Protein AF-A0A5J4P609-F1 (afdb_monomer_lite)

Organism: NCBI:txid433724

pLDDT: mean 72.62, std 14.88, range [36.22, 86.31]

Radius of gyration: 13.86 Å; chains: 1; bounding box: 46×34×29 Å

Sequence (79 aa):
MAQVKSKTKQPTKKVIDILFQKFSYNNFSYEDIKNTVFMSYDDLKNQLFSLLESKTLNMIFNKEIGKIVYNIRHENKKN

Structure (mmCIF, N/CA/C/O backbone):
data_AF-A0A5J4P609-F1
#
_entry.id   AF-A0A5J4P609-F1
#
loop_
_atom_site.group_PDB
_atom_site.id
_atom_site.type_symbol
_atom_site.label_atom_id
_atom_site.label_alt_id
_atom_site.label_comp_id
_atom_site.label_asym_id
_atom_site.label_entity_id
_atom_site.label_seq_id
_atom_site.pdbx_PDB_ins_code
_atom_site.Cartn_x
_atom_site.Cartn_y
_atom_site.Cartn_z
_atom_site.occupancy
_atom_site.B_iso_or_equiv
_atom_site.auth_seq_id
_atom_site.auth_comp_id
_atom_site.auth_asym_id
_atom_site.auth_atom_id
_atom_site.pdbx_PDB_model_num
ATOM 1 N N . MET A 1 1 ? 23.846 17.668 17.016 1.00 37.44 1 MET A N 1
ATOM 2 C CA . MET A 1 1 ? 23.227 16.542 16.283 1.00 37.44 1 MET A CA 1
ATOM 3 C C . MET A 1 1 ? 21.821 16.968 15.899 1.00 37.44 1 MET A C 1
ATOM 5 O O . MET A 1 1 ? 20.988 17.130 16.781 1.00 37.44 1 MET A O 1
ATOM 9 N N . ALA A 1 2 ? 21.581 17.284 14.625 1.00 40.94 2 ALA A N 1
ATOM 10 C CA . ALA A 1 2 ? 20.255 17.690 14.174 1.00 40.94 2 ALA A CA 1
ATOM 11 C C . ALA A 1 2 ? 19.310 16.485 14.280 1.00 40.94 2 ALA A C 1
ATOM 13 O O . ALA A 1 2 ? 19.524 15.478 13.609 1.00 40.94 2 ALA A O 1
ATOM 14 N N . GLN A 1 3 ? 18.286 16.571 15.135 1.00 39.53 3 GLN A N 1
ATOM 15 C CA . GLN A 1 3 ? 17.151 15.655 15.067 1.00 39.53 3 GLN A CA 1
ATOM 16 C C . GLN A 1 3 ? 16.491 15.875 13.708 1.00 39.53 3 GLN A C 1
ATOM 18 O O . GLN A 1 3 ? 15.740 16.834 13.516 1.00 39.53 3 GLN A O 1
ATOM 23 N N . VAL A 1 4 ? 16.783 14.993 12.755 1.00 44.41 4 VAL A N 1
ATOM 24 C CA . VAL A 1 4 ? 15.948 14.821 11.574 1.00 44.41 4 VAL A CA 1
ATOM 25 C C . VAL A 1 4 ? 14.622 14.315 12.122 1.00 44.41 4 VAL A C 1
ATOM 27 O O . VAL A 1 4 ? 14.450 13.128 12.379 1.00 44.41 4 VAL A O 1
ATOM 30 N N . LYS A 1 5 ? 13.707 15.244 12.419 1.00 41.94 5 LYS A N 1
ATOM 31 C CA . LYS A 1 5 ? 12.306 14.917 12.649 1.00 41.94 5 LYS A CA 1
ATOM 32 C C . LYS A 1 5 ? 11.851 14.265 11.357 1.00 41.94 5 LYS A C 1
ATOM 34 O O . LYS A 1 5 ? 11.522 14.969 10.402 1.00 41.94 5 LYS A O 1
ATOM 39 N N . SER A 1 6 ? 11.879 12.938 11.322 1.00 45.44 6 SER A N 1
ATOM 40 C CA . SER A 1 6 ? 11.144 12.137 10.362 1.00 45.44 6 SER A CA 1
ATOM 41 C C . SER A 1 6 ? 9.691 12.547 10.535 1.00 45.44 6 SER A C 1
ATOM 43 O O . SER A 1 6 ? 8.974 12.021 11.379 1.00 45.44 6 SER A O 1
ATOM 45 N N . LYS A 1 7 ? 9.276 13.596 9.818 1.00 46.69 7 LYS A N 1
ATOM 46 C CA . LYS A 1 7 ? 7.874 13.908 9.613 1.00 46.69 7 LYS A CA 1
ATOM 47 C C . LYS A 1 7 ? 7.373 12.722 8.812 1.00 46.69 7 LYS A C 1
ATOM 49 O O . LYS A 1 7 ? 7.439 12.746 7.587 1.00 46.69 7 LYS A O 1
ATOM 54 N N . THR A 1 8 ? 6.935 11.672 9.497 1.00 48.34 8 THR A N 1
ATOM 55 C CA . THR A 1 8 ? 5.980 10.718 8.957 1.00 48.34 8 THR A CA 1
ATOM 56 C C . THR A 1 8 ? 4.800 11.576 8.533 1.00 48.34 8 THR A C 1
ATOM 58 O O . THR A 1 8 ? 3.969 11.988 9.343 1.00 48.34 8 THR A O 1
ATOM 61 N N . LYS A 1 9 ? 4.830 12.018 7.270 1.00 56.19 9 LYS A N 1
ATOM 62 C CA . LYS A 1 9 ? 3.744 12.766 6.661 1.00 56.19 9 LYS A CA 1
ATOM 63 C C . LYS A 1 9 ? 2.582 11.799 6.702 1.00 56.19 9 LYS A C 1
ATOM 65 O O . LYS A 1 9 ? 2.587 10.815 5.965 1.00 56.19 9 LYS A O 1
ATOM 70 N N . GLN A 1 10 ? 1.651 12.050 7.617 1.00 58.25 10 GLN A N 1
ATOM 71 C CA . GLN A 1 10 ? 0.422 11.282 7.702 1.00 58.25 10 GLN A CA 1
ATOM 72 C C . GLN A 1 10 ? -0.156 11.125 6.291 1.00 58.25 10 GLN A C 1
ATOM 74 O O . GLN A 1 10 ? -0.041 12.063 5.486 1.00 58.25 10 GLN A O 1
ATOM 79 N N . PRO A 1 11 ? -0.745 9.961 5.976 1.00 61.09 11 PRO A N 1
ATOM 80 C CA . PRO A 1 11 ? -1.365 9.737 4.690 1.00 61.09 11 PRO A CA 1
ATOM 81 C C . PRO A 1 11 ? -2.351 10.872 4.454 1.00 61.09 11 PRO A C 1
ATOM 83 O O . PRO A 1 11 ? -3.264 11.116 5.244 1.00 61.09 11 PRO A O 1
ATOM 86 N N . THR A 1 12 ? -2.082 11.658 3.417 1.00 66.25 12 THR A N 1
ATOM 87 C CA . THR A 1 12 ? -2.873 12.827 3.082 1.00 66.25 12 THR A CA 1
ATOM 88 C C . THR A 1 12 ? -4.265 12.296 2.828 1.00 66.25 12 THR A C 1
ATOM 90 O O . THR A 1 12 ? -4.434 11.401 2.003 1.00 66.25 12 THR A O 1
ATOM 93 N N . LYS A 1 13 ? -5.271 12.839 3.514 1.00 68.88 13 LYS A N 1
ATOM 94 C CA . LYS A 1 13 ? -6.664 12.385 3.389 1.00 68.88 13 LYS A CA 1
ATOM 95 C C . LYS A 1 13 ? -7.102 12.248 1.920 1.00 68.88 13 LYS A C 1
ATOM 97 O O . LYS A 1 13 ? -7.819 11.322 1.581 1.00 68.88 13 LYS A O 1
ATOM 102 N N . LYS A 1 14 ? -6.557 13.104 1.042 1.00 72.06 14 LYS A N 1
ATOM 103 C CA . LYS A 1 14 ? -6.693 13.049 -0.423 1.00 72.06 14 LYS A CA 1
ATOM 104 C C . LYS A 1 14 ? -6.199 11.748 -1.067 1.00 72.06 14 LYS A C 1
ATOM 106 O O . LYS A 1 14 ? -6.884 11.235 -1.934 1.00 72.06 14 LYS A O 1
ATOM 111 N N . VAL A 1 15 ? -5.036 11.218 -0.683 1.00 75.38 15 VAL A N 1
ATOM 112 C CA . VAL A 1 15 ? -4.498 9.962 -1.243 1.00 75.38 15 VAL A CA 1
ATOM 113 C C . VAL A 1 15 ? -5.392 8.795 -0.847 1.00 75.38 15 VAL A C 1
ATOM 115 O O . VAL A 1 15 ? -5.726 7.974 -1.691 1.00 75.38 15 VAL A O 1
ATOM 118 N N . ILE A 1 16 ? -5.838 8.766 0.410 1.00 76.19 16 ILE A N 1
ATOM 119 C CA . ILE A 1 16 ? -6.786 7.758 0.895 1.00 76.19 16 ILE A CA 1
ATOM 120 C C . ILE A 1 16 ? -8.083 7.836 0.095 1.00 76.19 16 ILE A C 1
ATOM 122 O O . ILE A 1 16 ? -8.528 6.820 -0.417 1.00 76.19 16 ILE A O 1
ATOM 126 N N . ASP A 1 17 ? -8.646 9.036 -0.060 1.00 78.06 17 ASP A N 1
ATOM 127 C CA . ASP A 1 17 ? -9.899 9.259 -0.784 1.00 78.06 17 ASP A CA 1
ATOM 128 C C . ASP A 1 17 ? -9.785 8.865 -2.262 1.00 78.06 17 ASP A C 1
ATOM 130 O O . ASP A 1 17 ? -10.636 8.151 -2.776 1.00 78.06 17 ASP A O 1
ATOM 134 N N . ILE A 1 18 ? -8.688 9.233 -2.933 1.00 79.62 18 ILE A N 1
ATOM 135 C CA . ILE A 1 18 ? -8.430 8.855 -4.329 1.00 79.62 18 ILE A CA 1
ATOM 136 C C . ILE A 1 18 ? -8.311 7.342 -4.459 1.00 79.62 18 ILE A C 1
ATOM 138 O O . ILE A 1 18 ? -8.960 6.750 -5.320 1.00 79.62 18 ILE A O 1
ATOM 142 N N . LEU A 1 19 ? -7.487 6.712 -3.618 1.00 79.69 19 LEU A N 1
ATOM 143 C CA . LEU A 1 19 ? -7.309 5.269 -3.670 1.00 79.69 19 LEU A CA 1
ATOM 144 C C . LEU A 1 19 ? -8.623 4.545 -3.359 1.00 79.69 19 LEU A C 1
ATOM 146 O O . LEU A 1 19 ? -8.942 3.536 -3.973 1.00 79.69 19 LEU A O 1
ATOM 150 N N . PHE A 1 20 ? -9.411 5.082 -2.438 1.00 78.31 20 PHE A N 1
ATOM 151 C CA . PHE A 1 20 ? -10.710 4.549 -2.079 1.00 78.31 20 PHE A CA 1
ATOM 152 C C . PHE A 1 20 ? -11.731 4.717 -3.206 1.00 78.31 20 PHE A C 1
ATOM 154 O O . PHE A 1 20 ? -12.402 3.757 -3.558 1.00 78.31 20 PHE A O 1
ATOM 161 N N . GLN A 1 21 ? -11.834 5.886 -3.834 1.00 79.06 21 GLN A N 1
ATOM 162 C CA . GLN A 1 21 ? -12.758 6.091 -4.951 1.00 79.06 21 GLN A CA 1
ATOM 163 C C . GLN A 1 21 ? -12.368 5.280 -6.187 1.00 79.06 21 GLN A C 1
ATOM 165 O O . GLN A 1 21 ? -13.235 4.761 -6.886 1.00 79.06 21 GLN A O 1
ATOM 170 N N . LYS A 1 22 ? -11.067 5.161 -6.467 1.00 78.62 22 LYS A N 1
ATOM 171 C CA . LYS A 1 22 ? -10.560 4.457 -7.651 1.00 78.62 22 LYS A CA 1
ATOM 172 C C . LYS A 1 22 ? -10.470 2.948 -7.455 1.00 78.62 22 LYS A C 1
ATOM 174 O O . LYS A 1 22 ? -10.605 2.219 -8.434 1.00 78.62 22 LYS A O 1
ATOM 179 N N . PHE A 1 23 ? -10.260 2.483 -6.223 1.00 78.75 23 PHE A N 1
ATOM 180 C CA . 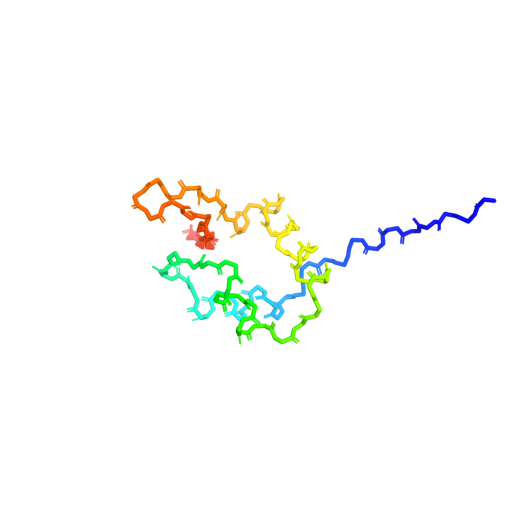PHE A 1 23 ? -9.938 1.086 -5.945 1.00 78.75 23 PHE A CA 1
ATOM 181 C C . PHE A 1 23 ? -10.728 0.433 -4.792 1.00 78.75 23 PHE A C 1
ATOM 183 O O . PHE A 1 23 ? -10.374 -0.670 -4.388 1.00 78.75 23 PHE A O 1
ATOM 190 N N . SER A 1 24 ? -11.814 1.039 -4.281 1.00 67.06 24 SER A N 1
ATOM 191 C CA . SER A 1 24 ? -12.630 0.497 -3.161 1.00 67.06 24 SER A CA 1
ATOM 192 C C . SER A 1 24 ? -13.048 -0.967 -3.299 1.00 67.06 24 SER A C 1
ATOM 194 O O . SER A 1 24 ? -13.229 -1.646 -2.293 1.00 67.06 24 SER A O 1
ATOM 196 N N . TYR A 1 25 ? -13.243 -1.447 -4.526 1.00 62.81 25 TYR A N 1
ATOM 197 C CA . TYR A 1 25 ? -13.812 -2.770 -4.791 1.00 62.81 25 TYR A CA 1
ATOM 198 C C . TYR A 1 25 ? -12.826 -3.745 -5.439 1.00 62.81 25 TYR A C 1
ATOM 200 O O . TYR A 1 25 ? -13.146 -4.923 -5.576 1.00 62.81 25 TYR A O 1
ATOM 208 N N . ASN A 1 26 ? -11.623 -3.286 -5.799 1.00 68.88 26 ASN A N 1
ATOM 209 C CA . ASN A 1 26 ? -10.669 -4.080 -6.563 1.00 68.88 26 ASN A CA 1
ATOM 210 C C . ASN A 1 26 ? -9.334 -4.219 -5.836 1.00 68.88 26 ASN A C 1
ATOM 212 O O . ASN A 1 26 ? -8.913 -3.357 -5.072 1.00 68.88 26 ASN A O 1
ATOM 216 N N . ASN A 1 27 ? -8.640 -5.314 -6.131 1.00 77.88 27 ASN A N 1
ATOM 217 C CA . ASN A 1 27 ? -7.222 -5.444 -5.837 1.00 77.88 27 ASN A CA 1
ATOM 218 C C . ASN A 1 27 ? -6.443 -4.619 -6.865 1.00 77.88 27 ASN A C 1
ATOM 220 O O . ASN A 1 27 ? -6.690 -4.744 -8.064 1.00 77.88 27 ASN A O 1
ATOM 224 N N . PHE A 1 28 ? -5.514 -3.792 -6.404 1.00 82.38 28 PHE A N 1
ATOM 225 C CA . PHE A 1 28 ? -4.743 -2.892 -7.258 1.00 82.38 28 PHE A CA 1
ATOM 226 C C . PHE A 1 28 ? -3.251 -3.041 -6.996 1.00 82.38 28 PHE A C 1
ATOM 228 O O . PHE A 1 28 ? -2.828 -3.356 -5.886 1.00 82.38 28 PHE A O 1
ATOM 235 N N . SER A 1 29 ? -2.432 -2.845 -8.020 1.00 83.50 29 SER A N 1
ATOM 236 C CA . SER A 1 29 ? -0.981 -2.990 -7.910 1.00 83.50 29 SER A CA 1
ATOM 237 C C . SER A 1 29 ? -0.328 -1.654 -7.576 1.00 83.50 29 SER A C 1
ATOM 239 O O . SER A 1 29 ? -0.919 -0.589 -7.744 1.00 83.50 29 SER A O 1
ATOM 241 N N . TYR A 1 30 ? 0.940 -1.690 -7.162 1.00 81.06 30 TYR A N 1
ATOM 242 C CA . TYR A 1 30 ? 1.726 -0.466 -6.966 1.00 81.06 30 TYR A CA 1
ATOM 243 C C . TYR A 1 30 ? 1.721 0.434 -8.216 1.00 81.06 30 TYR A C 1
ATOM 245 O O . TYR A 1 30 ? 1.664 1.658 -8.117 1.00 81.06 30 TYR A O 1
ATOM 253 N N . GLU A 1 31 ? 1.749 -0.184 -9.398 1.00 83.69 31 GLU A N 1
ATOM 254 C CA . GLU A 1 31 ? 1.732 0.505 -10.689 1.00 83.69 31 GLU A CA 1
ATOM 255 C C . GLU A 1 31 ? 0.433 1.297 -10.904 1.00 83.69 31 GLU A C 1
ATOM 257 O O . GLU A 1 31 ? 0.486 2.456 -11.312 1.00 83.69 31 GLU A O 1
ATOM 262 N N . ASP A 1 32 ? -0.721 0.725 -10.553 1.00 82.75 32 ASP A N 1
ATOM 263 C CA . ASP A 1 32 ? -2.025 1.391 -10.669 1.00 82.75 32 ASP A CA 1
ATOM 264 C C . ASP A 1 32 ? -2.104 2.629 -9.771 1.00 82.75 32 ASP A C 1
ATOM 266 O O . ASP A 1 32 ? -2.585 3.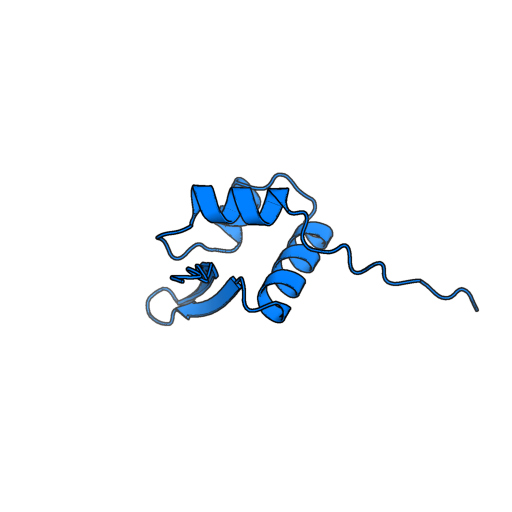691 -10.177 1.00 82.75 32 ASP A O 1
ATOM 270 N N . ILE A 1 33 ? -1.565 2.512 -8.556 1.00 80.88 33 ILE A N 1
ATOM 271 C CA . ILE A 1 33 ? -1.483 3.615 -7.598 1.00 80.88 33 ILE A CA 1
ATOM 272 C C . ILE A 1 33 ? -0.593 4.719 -8.145 1.00 80.88 33 ILE A C 1
ATOM 274 O O . ILE A 1 33 ? -0.977 5.883 -8.110 1.00 80.88 33 ILE A O 1
ATOM 278 N N . LYS A 1 34 ? 0.584 4.355 -8.657 1.00 81.19 34 LYS A N 1
ATOM 279 C CA . LYS A 1 34 ? 1.548 5.298 -9.223 1.00 81.19 34 LYS A CA 1
ATOM 280 C C . LYS A 1 34 ? 0.965 6.048 -10.424 1.00 81.19 34 LYS A C 1
ATOM 282 O O . LYS A 1 34 ? 1.215 7.238 -10.572 1.00 81.19 34 LYS A O 1
ATOM 287 N N . ASN A 1 35 ? 0.173 5.373 -11.257 1.00 81.62 35 ASN A N 1
ATOM 288 C CA . ASN A 1 35 ? -0.516 5.998 -12.388 1.00 81.62 35 ASN A CA 1
ATOM 289 C C . ASN A 1 35 ? -1.678 6.902 -11.950 1.00 81.62 35 ASN A C 1
ATOM 291 O O . ASN A 1 35 ? -2.000 7.874 -12.627 1.00 81.62 35 ASN A O 1
ATOM 295 N N . THR A 1 36 ? -2.306 6.596 -10.815 1.00 79.75 36 THR A N 1
ATOM 296 C CA . THR A 1 36 ? -3.460 7.343 -10.296 1.00 79.75 36 THR A CA 1
ATOM 297 C C . THR A 1 36 ? -3.046 8.547 -9.449 1.00 79.75 36 THR A C 1
ATOM 299 O O . THR A 1 36 ? -3.669 9.606 -9.508 1.00 79.75 36 THR A O 1
ATOM 302 N N . VAL A 1 37 ? -2.000 8.391 -8.643 1.00 79.44 37 VAL A N 1
ATOM 303 C CA . VAL A 1 37 ? -1.493 9.395 -7.712 1.00 79.44 37 VAL A CA 1
ATOM 304 C C . VAL A 1 37 ? -0.189 9.938 -8.274 1.00 79.44 37 VAL A C 1
ATOM 306 O O . VAL A 1 37 ? 0.863 9.312 -8.166 1.00 79.44 37 VAL A O 1
ATOM 309 N N . PHE A 1 38 ? -0.254 11.131 -8.861 1.00 76.25 38 PHE A N 1
ATOM 310 C CA . PHE A 1 38 ? 0.917 11.790 -9.433 1.00 76.25 38 PHE A CA 1
ATOM 311 C C . PHE A 1 38 ? 1.790 12.390 -8.322 1.00 76.25 38 PHE A C 1
ATOM 313 O O . PHE A 1 38 ? 1.622 13.534 -7.901 1.00 76.25 38 PHE A O 1
ATOM 320 N N . MET A 1 39 ? 2.685 11.565 -7.786 1.00 76.06 39 MET A N 1
ATOM 321 C CA . MET A 1 39 ? 3.503 11.849 -6.610 1.00 76.06 39 MET A CA 1
ATOM 322 C C . MET A 1 39 ? 4.873 11.170 -6.730 1.00 76.06 39 MET A C 1
ATOM 324 O O . MET A 1 39 ? 5.017 10.134 -7.378 1.00 76.06 39 MET A O 1
ATOM 328 N N . SER A 1 40 ? 5.888 11.736 -6.073 1.00 82.06 40 SER A N 1
ATOM 329 C CA . SER A 1 40 ? 7.217 11.127 -5.979 1.00 82.06 40 SER A CA 1
ATOM 330 C C . SER A 1 40 ? 7.166 9.750 -5.315 1.00 82.06 40 SER A C 1
ATOM 332 O O . SER A 1 40 ? 6.472 9.564 -4.317 1.00 82.06 40 SER A O 1
ATOM 334 N N . TYR A 1 41 ? 7.972 8.813 -5.817 1.00 78.56 41 TYR A N 1
ATOM 335 C CA . TYR A 1 41 ? 8.062 7.437 -5.308 1.00 78.56 41 TYR A CA 1
ATOM 336 C C . TYR A 1 41 ? 8.211 7.366 -3.778 1.00 78.56 41 TYR A C 1
ATOM 338 O O . TYR A 1 41 ? 7.511 6.597 -3.122 1.00 78.56 41 TYR A O 1
ATOM 346 N N . ASP A 1 42 ? 9.080 8.211 -3.215 1.00 81.81 42 ASP A N 1
ATOM 347 C CA . ASP A 1 42 ? 9.353 8.280 -1.777 1.00 81.81 42 ASP A CA 1
ATOM 348 C C . ASP A 1 42 ? 8.130 8.700 -0.955 1.00 81.81 42 ASP A C 1
ATOM 350 O O . ASP A 1 42 ? 7.810 8.099 0.071 1.00 81.81 42 ASP A O 1
ATOM 354 N N . ASP A 1 43 ? 7.406 9.715 -1.424 1.00 82.00 43 ASP A N 1
ATOM 355 C CA . ASP A 1 43 ? 6.230 10.224 -0.722 1.00 82.00 43 ASP A CA 1
ATOM 356 C C . ASP A 1 43 ? 5.090 9.199 -0.820 1.00 82.00 43 ASP A C 1
ATOM 358 O O . ASP A 1 43 ? 4.497 8.843 0.196 1.00 82.00 43 ASP A O 1
ATOM 362 N N . LEU A 1 44 ? 4.898 8.582 -1.993 1.00 81.50 44 LEU A N 1
ATOM 363 C CA . LEU A 1 44 ? 3.895 7.536 -2.181 1.00 81.50 44 LEU A CA 1
ATOM 364 C C . LEU A 1 44 ? 4.170 6.310 -1.300 1.00 81.50 44 LEU A C 1
ATOM 366 O O . LEU A 1 44 ? 3.256 5.777 -0.670 1.00 81.50 44 LEU A O 1
ATOM 370 N N . LYS A 1 45 ? 5.431 5.873 -1.223 1.00 82.12 45 LYS A N 1
ATOM 371 C CA . LYS A 1 45 ? 5.840 4.758 -0.366 1.00 82.12 45 LYS A CA 1
ATOM 372 C C . LYS A 1 45 ? 5.540 5.054 1.103 1.00 82.12 45 LYS A C 1
ATOM 374 O O . LYS A 1 45 ? 4.970 4.200 1.776 1.00 82.12 45 LYS A O 1
ATOM 379 N N . ASN A 1 46 ? 5.868 6.254 1.582 1.00 83.81 46 ASN A N 1
ATOM 380 C CA . ASN A 1 46 ? 5.574 6.664 2.957 1.00 83.81 46 ASN A CA 1
ATOM 381 C C . ASN A 1 46 ? 4.065 6.677 3.240 1.00 83.81 46 ASN A C 1
ATOM 383 O O . ASN A 1 46 ? 3.629 6.169 4.270 1.00 83.81 46 ASN A O 1
ATOM 387 N N . GLN A 1 47 ? 3.257 7.188 2.307 1.00 81.38 47 GLN A N 1
ATOM 388 C CA . GLN A 1 47 ? 1.797 7.221 2.437 1.00 81.38 47 GLN A CA 1
ATOM 389 C C . GLN A 1 47 ? 1.209 5.802 2.497 1.00 81.38 47 GLN A C 1
ATOM 391 O O . GLN A 1 47 ? 0.397 5.512 3.373 1.00 81.38 47 GLN A O 1
ATOM 396 N N . LEU A 1 48 ? 1.644 4.901 1.608 1.00 80.31 48 LEU A N 1
ATOM 397 C CA . LEU A 1 48 ? 1.203 3.502 1.605 1.00 80.31 48 LEU A CA 1
ATOM 398 C C . LEU A 1 48 ? 1.623 2.766 2.875 1.00 80.31 48 LEU A C 1
ATOM 400 O O . LEU A 1 48 ? 0.831 2.004 3.423 1.00 80.31 48 LEU A O 1
ATOM 404 N N . PHE A 1 49 ? 2.835 3.022 3.368 1.00 82.88 49 PHE A N 1
ATOM 405 C CA . PHE A 1 49 ? 3.317 2.429 4.609 1.00 82.88 49 PHE A CA 1
ATOM 406 C C . PHE A 1 49 ? 2.462 2.862 5.800 1.00 82.88 49 PHE A C 1
ATOM 408 O O . PHE A 1 49 ? 1.978 2.019 6.548 1.00 82.88 49 PHE A O 1
ATOM 415 N N . SER A 1 50 ? 2.160 4.157 5.919 1.00 82.25 50 SER A N 1
ATOM 416 C CA . SER A 1 50 ? 1.267 4.635 6.975 1.00 82.25 50 SER A CA 1
ATOM 417 C C . SER A 1 50 ? -0.159 4.087 6.854 1.00 82.25 50 SER A C 1
ATOM 419 O O . SER A 1 50 ? -0.823 3.884 7.871 1.00 82.25 50 SER A O 1
ATOM 421 N N . LEU A 1 51 ? -0.648 3.823 5.637 1.00 80.00 51 LEU A N 1
ATOM 422 C CA . LEU A 1 51 ? -1.957 3.194 5.430 1.00 80.00 51 LEU A CA 1
ATOM 423 C C . LEU A 1 51 ? -1.975 1.714 5.821 1.00 80.00 51 LEU A C 1
ATOM 425 O O . LEU A 1 51 ? -2.987 1.241 6.342 1.00 80.00 51 LEU A O 1
ATOM 429 N N . LEU A 1 52 ? -0.863 1.009 5.599 1.00 83.12 52 LEU A N 1
ATOM 430 C CA . LEU A 1 52 ? -0.654 -0.356 6.079 1.00 83.12 52 LEU A CA 1
ATOM 431 C C . LEU A 1 52 ? -0.611 -0.396 7.609 1.00 83.12 52 LEU A C 1
ATOM 433 O O . LEU A 1 52 ? -1.318 -1.196 8.219 1.00 83.12 52 LEU A O 1
ATOM 437 N N . GLU A 1 53 ? 0.147 0.510 8.235 1.00 81.88 53 GLU A N 1
ATOM 438 C CA . GLU A 1 53 ? 0.203 0.638 9.698 1.00 81.88 53 GLU A CA 1
ATOM 439 C C . GLU A 1 53 ? -1.167 0.978 10.301 1.00 81.88 53 GLU A C 1
ATOM 441 O O . GLU A 1 53 ? -1.562 0.409 11.317 1.00 81.88 53 GLU A O 1
ATOM 446 N N . SER A 1 54 ? -1.937 1.846 9.638 1.00 77.38 54 SER A N 1
ATOM 447 C CA . SER A 1 54 ? -3.287 2.234 10.077 1.00 77.38 54 SER A CA 1
ATOM 448 C C . SER A 1 54 ? -4.351 1.162 9.809 1.00 77.38 54 SER A C 1
ATOM 450 O O . SER A 1 54 ? -5.526 1.398 10.076 1.00 77.38 54 SER A O 1
ATOM 452 N N . LYS A 1 55 ? -3.981 -0.000 9.244 1.00 76.31 55 LYS A N 1
ATOM 453 C CA . LYS A 1 55 ? -4.888 -1.084 8.806 1.00 76.31 55 LYS A CA 1
ATOM 454 C C . LYS A 1 55 ? -5.965 -0.663 7.792 1.00 76.31 55 LYS A C 1
ATOM 456 O O . LYS A 1 55 ? -6.848 -1.459 7.473 1.00 76.31 55 LYS A O 1
ATOM 461 N N . THR A 1 56 ? -5.880 0.556 7.259 1.00 78.62 56 THR A N 1
ATOM 462 C CA . THR A 1 56 ? -6.749 1.080 6.196 1.00 78.62 56 THR A CA 1
ATOM 463 C C . THR A 1 56 ? -6.440 0.407 4.865 1.00 78.62 56 THR A C 1
ATOM 465 O O . THR A 1 56 ? -7.329 0.195 4.049 1.00 78.62 56 THR A O 1
ATOM 468 N N . LEU A 1 57 ? -5.179 0.045 4.643 1.00 82.12 57 LEU A N 1
ATOM 469 C CA . LEU A 1 57 ? -4.728 -0.643 3.444 1.00 82.12 57 LEU A CA 1
ATOM 470 C C . LEU A 1 57 ? -4.138 -1.990 3.842 1.00 82.12 57 LEU A C 1
ATOM 472 O O . LEU A 1 57 ? -3.475 -2.122 4.866 1.00 82.12 57 LEU A O 1
ATOM 476 N N . ASN A 1 58 ? -4.421 -3.002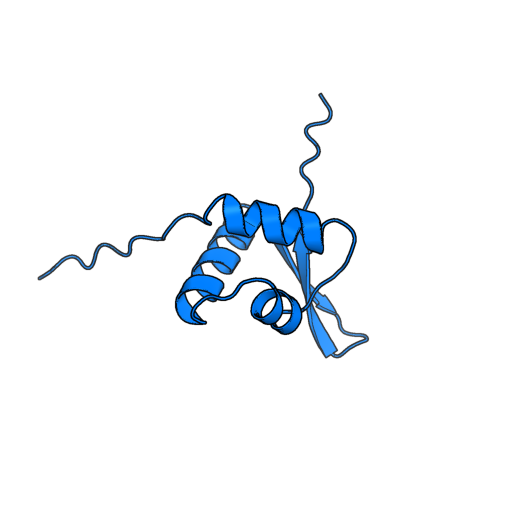 3.042 1.00 84.50 58 ASN A N 1
ATOM 477 C CA . ASN A 1 58 ? -3.941 -4.353 3.220 1.00 84.50 58 ASN A CA 1
ATOM 478 C C . ASN A 1 58 ? -3.083 -4.714 2.012 1.00 84.50 58 ASN A C 1
ATOM 480 O O . ASN A 1 58 ? -3.481 -4.477 0.874 1.00 84.50 58 ASN A O 1
ATOM 484 N N . MET A 1 59 ? -1.908 -5.278 2.258 1.00 85.56 59 MET A N 1
ATOM 485 C CA . MET A 1 59 ? -1.005 -5.749 1.213 1.00 85.56 59 MET A CA 1
ATOM 486 C C . MET A 1 59 ? -1.016 -7.272 1.227 1.00 85.56 59 MET A C 1
ATOM 488 O O . MET A 1 59 ? -0.711 -7.886 2.246 1.00 85.56 59 MET A O 1
ATOM 492 N N . ILE A 1 60 ? -1.359 -7.882 0.097 1.00 86.31 60 ILE A N 1
ATOM 493 C CA . ILE A 1 60 ? -1.390 -9.332 -0.071 1.00 86.31 60 ILE A CA 1
ATOM 494 C C . ILE A 1 60 ? -0.514 -9.685 -1.266 1.00 86.31 60 ILE A C 1
ATOM 496 O O . ILE A 1 60 ? -0.601 -9.073 -2.328 1.00 86.31 60 ILE A O 1
ATOM 500 N N . PHE A 1 61 ? 0.337 -10.693 -1.112 1.00 86.12 61 PHE A N 1
ATOM 501 C CA . PHE A 1 61 ? 1.019 -11.274 -2.259 1.00 86.12 61 PHE A CA 1
ATOM 502 C C . PHE A 1 61 ? 0.072 -12.248 -2.960 1.00 86.12 61 PHE A C 1
ATOM 504 O O . PHE A 1 61 ? -0.267 -13.297 -2.408 1.00 86.12 61 PHE A O 1
ATOM 511 N N . ASN A 1 62 ? -0.373 -11.897 -4.165 1.00 85.19 62 ASN A N 1
ATOM 512 C CA . ASN A 1 62 ? -1.194 -12.780 -4.973 1.00 85.19 62 ASN A CA 1
ATOM 513 C C . ASN A 1 62 ? -0.280 -13.763 -5.720 1.00 85.19 62 ASN A C 1
ATOM 515 O O . ASN A 1 62 ? 0.446 -13.387 -6.642 1.00 85.19 62 ASN A O 1
ATOM 519 N N . LYS A 1 63 ? -0.329 -15.032 -5.300 1.00 83.69 63 LYS A N 1
ATOM 520 C CA . LYS A 1 63 ? 0.473 -16.126 -5.863 1.00 83.69 63 LYS A CA 1
ATOM 521 C C . LYS A 1 63 ? 0.043 -16.533 -7.274 1.00 83.69 63 LYS A C 1
ATOM 523 O O . LYS A 1 63 ? 0.879 -17.053 -7.999 1.00 83.69 63 LYS A O 1
ATOM 528 N N . GLU A 1 64 ? -1.206 -16.287 -7.667 1.00 83.75 64 GLU A N 1
ATOM 529 C CA . GLU A 1 64 ? -1.716 -16.645 -8.999 1.00 83.75 64 GLU A CA 1
ATOM 530 C C . GLU A 1 64 ? -1.126 -15.745 -10.086 1.00 83.75 64 GLU A C 1
ATOM 532 O O . GLU A 1 64 ? -0.773 -16.213 -11.163 1.00 83.75 64 GLU A O 1
ATOM 537 N N . ILE A 1 65 ? -0.961 -14.455 -9.780 1.00 80.75 65 ILE A N 1
ATOM 538 C CA . ILE A 1 65 ? -0.351 -13.472 -10.691 1.00 8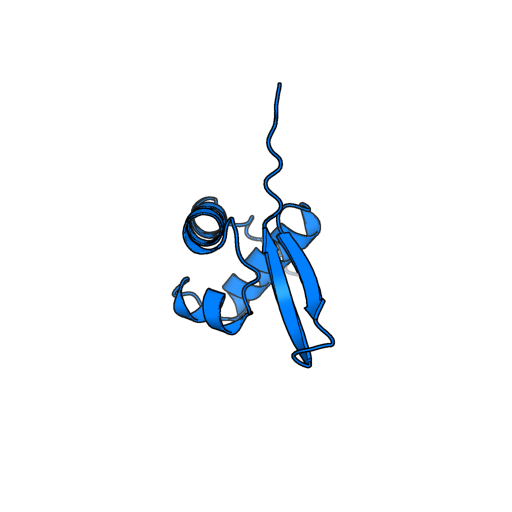0.75 65 ILE A CA 1
ATOM 539 C C . ILE A 1 65 ? 1.125 -13.188 -10.373 1.00 80.75 65 ILE A C 1
ATOM 541 O O . ILE A 1 65 ? 1.769 -12.430 -11.093 1.00 80.75 65 ILE A O 1
ATOM 545 N N . GLY A 1 66 ? 1.657 -13.738 -9.276 1.00 83.06 66 GLY A N 1
ATOM 546 C CA . GLY A 1 66 ? 3.032 -13.510 -8.820 1.00 83.06 66 GLY A CA 1
ATOM 547 C C . GLY A 1 66 ? 3.344 -12.053 -8.451 1.00 83.06 66 GLY A C 1
ATOM 548 O O . GLY A 1 66 ? 4.496 -11.633 -8.549 1.00 83.06 66 GLY A O 1
ATOM 549 N N . LYS A 1 67 ? 2.338 -11.262 -8.057 1.00 84.06 67 LYS A N 1
ATOM 550 C CA . LYS A 1 67 ? 2.473 -9.821 -7.780 1.00 84.06 67 LYS A CA 1
ATOM 551 C C . LYS A 1 67 ? 1.900 -9.442 -6.420 1.00 84.06 67 LYS A C 1
ATOM 553 O O . LYS A 1 67 ? 0.981 -10.073 -5.899 1.00 84.06 67 LYS A O 1
ATOM 558 N N . ILE A 1 68 ? 2.436 -8.360 -5.859 1.00 84.94 68 ILE A N 1
ATOM 559 C CA . ILE A 1 68 ? 1.878 -7.714 -4.671 1.00 84.94 68 ILE A CA 1
ATOM 560 C C . ILE A 1 68 ? 0.647 -6.915 -5.092 1.00 84.94 68 ILE A C 1
ATOM 562 O O . ILE A 1 68 ? 0.744 -6.018 -5.930 1.00 84.94 68 ILE A O 1
ATOM 566 N N . VAL A 1 69 ? -0.486 -7.227 -4.475 1.00 86.25 69 VAL A N 1
ATOM 567 C CA . VAL A 1 69 ? -1.725 -6.470 -4.609 1.00 86.25 69 VAL A CA 1
ATOM 568 C C . VAL A 1 69 ? -2.058 -5.779 -3.301 1.00 86.25 69 VAL A C 1
ATOM 570 O O . VAL A 1 69 ? -1.864 -6.309 -2.205 1.00 86.25 69 VAL A O 1
ATOM 573 N N . TYR A 1 70 ? -2.573 -4.574 -3.430 1.00 84.94 70 TYR A N 1
ATOM 574 C CA . TYR A 1 70 ? -3.080 -3.766 -2.347 1.00 84.94 70 TYR A CA 1
ATOM 575 C C . TYR A 1 70 ? -4.604 -3.772 -2.401 1.00 84.94 70 TYR A C 1
ATOM 577 O O . TYR A 1 70 ? -5.210 -3.849 -3.470 1.00 84.94 70 TYR A O 1
ATOM 585 N N . ASN A 1 71 ? -5.219 -3.717 -1.230 1.00 83.81 71 ASN A N 1
ATOM 586 C CA . ASN A 1 71 ? -6.660 -3.677 -1.060 1.00 83.81 71 ASN A CA 1
ATOM 587 C C . ASN A 1 71 ? -6.981 -2.703 0.071 1.00 83.81 71 ASN A C 1
ATOM 589 O O . ASN A 1 71 ? -6.379 -2.785 1.142 1.00 83.81 71 ASN A O 1
ATOM 593 N N . ILE A 1 72 ? -7.901 -1.769 -0.152 1.00 80.25 72 ILE A N 1
ATOM 594 C CA . ILE A 1 72 ? -8.315 -0.845 0.903 1.00 80.25 72 ILE A CA 1
ATOM 595 C C . ILE A 1 72 ? -9.443 -1.470 1.695 1.00 80.25 72 ILE A C 1
ATOM 597 O O . ILE A 1 72 ? -10.518 -1.755 1.172 1.00 80.25 72 ILE A O 1
ATOM 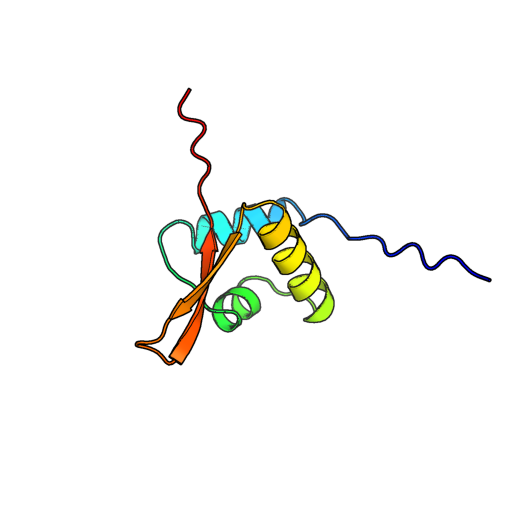601 N N . ARG A 1 73 ? -9.202 -1.642 2.993 1.00 70.50 73 ARG A N 1
ATOM 602 C CA . ARG A 1 73 ? -10.241 -2.049 3.921 1.00 70.50 73 ARG A CA 1
ATOM 603 C C . ARG A 1 73 ? -11.173 -0.874 4.140 1.00 70.50 73 ARG A C 1
ATOM 605 O O . ARG A 1 73 ? -10.834 0.111 4.791 1.00 70.50 73 ARG A O 1
ATOM 612 N N . HIS A 1 74 ? -12.381 -1.025 3.623 1.00 60.75 74 HIS A N 1
ATOM 613 C CA . HIS A 1 74 ? -13.521 -0.245 4.054 1.00 60.75 74 HIS A CA 1
ATOM 614 C C . HIS A 1 74 ? -13.818 -0.667 5.498 1.00 60.75 74 HIS A C 1
ATOM 616 O O . HIS A 1 74 ? -14.479 -1.679 5.737 1.00 60.75 74 HIS A O 1
ATOM 622 N N . GLU A 1 75 ? -13.328 0.083 6.487 1.00 49.44 75 GLU A N 1
ATOM 623 C CA . GLU A 1 75 ? -13.951 0.043 7.807 1.00 49.44 75 GLU A CA 1
ATOM 624 C C . GLU A 1 75 ? -15.304 0.737 7.634 1.00 49.44 75 GLU A C 1
ATOM 626 O O . GLU A 1 75 ? -15.477 1.930 7.878 1.00 49.44 75 GLU A O 1
ATOM 631 N N . ASN A 1 76 ? -16.269 -0.002 7.081 1.00 44.09 76 ASN A N 1
ATOM 632 C CA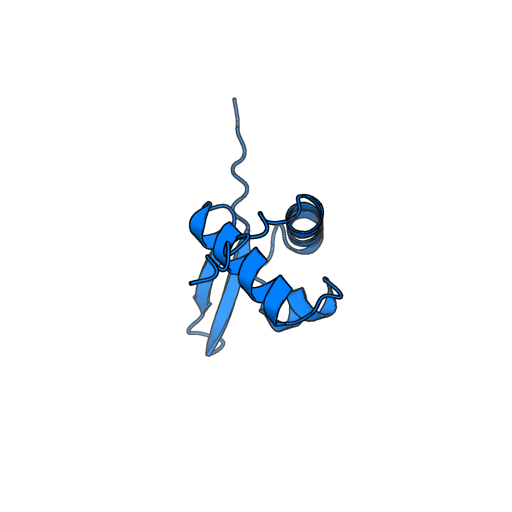 . ASN A 1 76 ? -17.662 0.354 7.218 1.00 44.09 76 ASN A CA 1
ATOM 633 C C . ASN A 1 76 ? -17.906 0.332 8.726 1.00 44.09 76 ASN A C 1
ATOM 635 O O . ASN A 1 76 ? -18.166 -0.722 9.302 1.00 44.09 76 ASN A O 1
ATOM 639 N N . LYS A 1 77 ? -17.805 1.501 9.365 1.00 39.59 77 LYS A N 1
ATOM 640 C CA . LYS A 1 77 ? -18.516 1.795 10.605 1.00 39.59 77 LYS A CA 1
ATOM 641 C C . LYS A 1 77 ? -20.007 1.664 10.290 1.00 39.59 77 LYS A C 1
ATOM 643 O O . LYS A 1 77 ? -20.711 2.653 10.118 1.00 39.59 77 LYS A O 1
ATOM 648 N N . LYS A 1 78 ? -20.479 0.427 10.130 1.00 39.00 78 LYS A N 1
ATOM 649 C CA . LYS A 1 78 ? -21.881 0.096 10.317 1.00 39.00 78 LYS A CA 1
ATOM 650 C C . LYS A 1 78 ? -22.088 0.130 11.823 1.00 39.00 78 LYS A C 1
ATOM 652 O O . LYS A 1 78 ? -21.700 -0.784 12.541 1.00 39.00 78 LYS A O 1
ATOM 657 N N . ASN A 1 79 ? -22.525 1.320 12.215 1.00 36.22 79 ASN A N 1
ATOM 658 C CA . ASN A 1 79 ? -23.278 1.661 13.407 1.00 36.22 79 ASN A CA 1
ATOM 659 C C . ASN A 1 79 ? -24.199 0.532 13.880 1.00 36.22 79 ASN A C 1
ATOM 661 O O . ASN A 1 79 ? -24.829 -0.097 12.999 1.00 36.22 79 ASN A O 1
#

Secondary structure (DSSP, 8-state):
------------HHHHHHHHHHHTTS-EEHHHHHHHS---HHHHHHHHHHHHHTTSEEEEEETTTTEEEEEE-------

Foldseek 3Di:
DDPPPPCLVEQDVVLLVQCCVVAVPHWAAPVRSCVRDVDDPVNSVSNVVNCVVVVQKDWDQDPVVRGITIHGDDPPPPD